Protein AF-A0A382TRU2-F1 (afdb_monomer_lite)

Organism: NCBI:txid408172

Structure (mmCIF, N/CA/C/O backbone):
data_AF-A0A382TRU2-F1
#
_entry.id   AF-A0A382TRU2-F1
#
loop_
_atom_site.group_PDB
_atom_site.id
_atom_site.type_symbol
_atom_site.label_atom_id
_atom_site.label_alt_id
_atom_site.label_comp_id
_atom_site.label_asym_id
_atom_site.label_entity_id
_atom_site.label_seq_id
_atom_site.pdbx_PDB_ins_code
_atom_site.Cartn_x
_atom_site.Cartn_y
_atom_site.Cartn_z
_atom_site.occupancy
_atom_site.B_iso_or_equiv
_atom_site.auth_seq_id
_atom_site.auth_comp_id
_atom_site.auth_asym_id
_atom_site.auth_atom_id
_atom_site.pdbx_PDB_model_num
ATOM 1 N N . MET A 1 1 ? 9.502 -13.560 -2.480 1.00 57.88 1 MET A N 1
ATOM 2 C CA . MET A 1 1 ? 8.776 -12.275 -2.587 1.00 57.88 1 MET A CA 1
ATOM 3 C C . MET A 1 1 ? 9.598 -11.314 -3.431 1.00 57.88 1 MET A C 1
ATOM 5 O O . MET A 1 1 ? 10.821 -11.394 -3.375 1.00 57.88 1 MET A O 1
ATOM 9 N N . SER A 1 2 ? 8.961 -10.479 -4.257 1.00 81.12 2 SER A N 1
ATOM 10 C CA . SER A 1 2 ? 9.668 -9.505 -5.101 1.00 81.12 2 SER A CA 1
ATOM 11 C C . SER A 1 2 ? 10.244 -8.361 -4.255 1.00 81.12 2 SER A C 1
ATOM 13 O O . SER A 1 2 ? 9.731 -8.053 -3.180 1.00 81.12 2 SER A O 1
ATOM 15 N N . LYS A 1 3 ? 11.304 -7.700 -4.743 1.00 84.81 3 LYS A N 1
ATOM 16 C CA . LYS A 1 3 ? 11.902 -6.524 -4.080 1.00 84.81 3 LYS A CA 1
ATOM 17 C C . LYS A 1 3 ? 10.860 -5.427 -3.821 1.00 84.81 3 LYS A C 1
ATOM 19 O O . LYS A 1 3 ? 10.874 -4.811 -2.762 1.00 84.81 3 LYS A O 1
ATOM 24 N N . LEU A 1 4 ? 9.941 -5.235 -4.767 1.00 87.00 4 LEU A N 1
ATOM 25 C CA . LEU A 1 4 ? 8.846 -4.274 -4.672 1.00 87.00 4 LEU A CA 1
ATOM 26 C C . LEU A 1 4 ? 7.849 -4.631 -3.559 1.00 87.00 4 LEU A C 1
ATOM 28 O O . LEU A 1 4 ? 7.454 -3.750 -2.802 1.00 87.00 4 LEU A O 1
ATOM 32 N N . ALA A 1 5 ? 7.505 -5.914 -3.397 1.00 89.50 5 ALA A N 1
ATOM 33 C CA . ALA A 1 5 ? 6.644 -6.359 -2.301 1.00 89.50 5 ALA A CA 1
ATOM 34 C C . ALA A 1 5 ? 7.258 -6.055 -0.928 1.00 89.50 5 ALA A C 1
ATOM 36 O O . ALA A 1 5 ? 6.558 -5.567 -0.045 1.00 89.50 5 ALA A O 1
ATOM 37 N N . ASN A 1 6 ? 8.569 -6.267 -0.772 1.00 90.31 6 ASN A N 1
ATOM 38 C CA . ASN A 1 6 ? 9.267 -5.966 0.480 1.00 90.31 6 ASN A CA 1
ATOM 39 C C . ASN A 1 6 ? 9.248 -4.465 0.803 1.00 90.31 6 ASN A C 1
ATOM 41 O O . ASN A 1 6 ? 9.048 -4.101 1.956 1.00 90.31 6 ASN A O 1
ATOM 45 N N . ILE A 1 7 ? 9.439 -3.603 -0.203 1.00 90.00 7 ILE A N 1
ATOM 46 C CA . ILE A 1 7 ? 9.348 -2.145 -0.033 1.00 90.00 7 ILE A CA 1
ATOM 47 C C . ILE A 1 7 ? 7.929 -1.772 0.392 1.00 90.00 7 ILE A C 1
ATOM 49 O O . ILE A 1 7 ? 7.752 -1.106 1.403 1.00 90.00 7 ILE A O 1
ATOM 53 N N . ILE A 1 8 ? 6.913 -2.250 -0.331 1.00 91.44 8 ILE A N 1
ATOM 54 C CA . ILE A 1 8 ? 5.515 -1.906 -0.050 1.00 91.44 8 ILE A CA 1
ATOM 55 C C . ILE A 1 8 ? 5.127 -2.297 1.378 1.00 91.44 8 ILE A C 1
ATOM 57 O O . ILE A 1 8 ? 4.598 -1.464 2.110 1.00 91.44 8 ILE A O 1
ATOM 61 N N . GLN A 1 9 ? 5.463 -3.517 1.803 1.00 91.12 9 GLN A N 1
ATOM 62 C CA . GLN A 1 9 ? 5.138 -4.014 3.142 1.00 91.12 9 GLN A CA 1
ATOM 63 C C . GLN A 1 9 ? 5.746 -3.174 4.275 1.00 91.12 9 GLN A C 1
ATOM 65 O O . GLN A 1 9 ? 5.124 -3.051 5.324 1.00 91.12 9 GLN A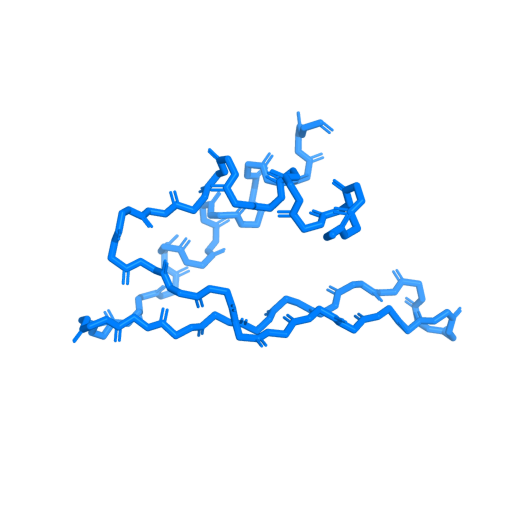 O 1
ATOM 70 N N . GLN A 1 10 ? 6.912 -2.547 4.079 1.00 92.31 10 GLN A N 1
ATOM 71 C CA . GLN A 1 10 ? 7.541 -1.693 5.102 1.00 92.31 10 GLN A CA 1
ATOM 72 C C . GLN A 1 10 ? 6.757 -0.407 5.394 1.00 92.31 10 GLN A C 1
ATOM 74 O O . GLN A 1 10 ? 6.918 0.179 6.463 1.00 92.31 10 GLN A O 1
ATOM 79 N N . TYR A 1 11 ? 5.924 0.040 4.454 1.00 91.81 11 TYR A N 1
ATOM 80 C CA . TYR A 1 11 ? 5.144 1.271 4.584 1.00 91.81 11 TYR A CA 1
ATOM 81 C C . TYR A 1 11 ? 3.658 1.023 4.864 1.00 91.81 11 TYR A C 1
ATOM 83 O O . TYR A 1 11 ? 2.914 1.988 5.060 1.00 91.81 11 TYR A O 1
ATOM 91 N N . MET A 1 12 ? 3.227 -0.241 4.892 1.00 90.56 12 MET A N 1
ATOM 92 C CA . MET A 1 12 ? 1.857 -0.637 5.215 1.00 90.56 12 MET A CA 1
ATOM 93 C C . MET A 1 12 ? 1.588 -0.553 6.720 1.00 90.56 12 MET A C 1
ATOM 95 O O . MET A 1 12 ? 2.492 -0.706 7.542 1.00 90.56 12 MET A O 1
ATOM 99 N N . LEU A 1 13 ? 0.333 -0.280 7.081 1.00 89.06 13 LEU A N 1
ATOM 100 C CA . LEU A 1 13 ? -0.105 -0.333 8.473 1.00 89.06 13 LEU A CA 1
ATOM 101 C C . LEU A 1 13 ? -0.251 -1.798 8.929 1.00 89.06 13 LEU A C 1
ATOM 103 O O . LEU A 1 13 ? -0.417 -2.673 8.078 1.00 89.06 13 LEU A O 1
ATOM 107 N N . PRO A 1 14 ? -0.181 -2.087 10.244 1.00 88.31 14 PRO A N 1
ATOM 108 C CA . PRO A 1 14 ? -0.209 -3.460 10.759 1.00 88.31 14 PRO A CA 1
ATOM 109 C C . PRO A 1 14 ? -1.463 -4.268 10.394 1.00 88.31 14 PRO A C 1
ATOM 111 O O . PRO A 1 14 ? -1.400 -5.489 10.317 1.00 88.31 14 PRO A O 1
ATOM 114 N N . ASP A 1 15 ? -2.586 -3.588 10.191 1.00 90.50 15 ASP A N 1
ATOM 115 C CA . ASP A 1 15 ? -3.896 -4.136 9.830 1.00 90.50 15 ASP A CA 1
ATOM 116 C C . ASP A 1 15 ? -4.088 -4.305 8.314 1.00 90.50 15 ASP A C 1
ATOM 118 O O . ASP A 1 15 ? -5.061 -4.917 7.876 1.00 90.50 15 ASP A O 1
ATOM 122 N N . HIS A 1 16 ? -3.158 -3.798 7.501 1.00 92.38 16 HIS A N 1
ATOM 123 C CA . HIS A 1 16 ? -3.221 -3.932 6.054 1.00 92.38 16 HIS A CA 1
ATOM 124 C C . HIS A 1 16 ? -2.614 -5.257 5.579 1.00 92.38 16 HIS A C 1
ATOM 126 O O . HIS A 1 16 ? -1.508 -5.643 5.960 1.00 92.38 16 HIS A O 1
ATOM 132 N N . VAL A 1 17 ? -3.278 -5.888 4.616 1.00 93.00 17 VAL A N 1
ATOM 133 C CA . VAL A 1 17 ? -2.817 -7.103 3.944 1.00 93.00 17 VAL A CA 1
ATOM 134 C C . VAL A 1 17 ? -2.538 -6.798 2.478 1.00 93.00 17 VAL A C 1
ATOM 136 O O . VAL A 1 17 ? -3.391 -6.289 1.750 1.00 93.00 17 VAL A O 1
ATOM 139 N N . LEU A 1 18 ? -1.320 -7.101 2.025 1.00 93.31 18 LEU A N 1
ATOM 140 C CA . LEU A 1 18 ? -0.952 -6.959 0.618 1.00 93.31 18 LEU A CA 1
ATOM 141 C C . LEU A 1 18 ? -1.536 -8.131 -0.171 1.00 93.31 18 LEU A C 1
ATOM 143 O O . LEU A 1 18 ? -1.054 -9.256 -0.047 1.00 93.31 18 LEU A O 1
ATOM 147 N N . MET A 1 19 ? -2.543 -7.855 -0.994 1.00 94.38 19 MET A N 1
ATOM 148 C CA . MET A 1 19 ? -3.239 -8.882 -1.768 1.00 94.38 19 MET A CA 1
ATOM 149 C C . MET A 1 19 ? -2.528 -9.178 -3.085 1.00 94.38 19 MET A C 1
ATOM 151 O O . MET A 1 19 ? -2.388 -10.337 -3.466 1.00 94.38 19 MET A O 1
ATOM 155 N N . ASP A 1 20 ? -2.097 -8.134 -3.798 1.00 93.19 20 ASP A N 1
ATOM 156 C CA . ASP A 1 20 ? -1.498 -8.271 -5.126 1.00 93.19 20 ASP A CA 1
ATOM 157 C C . ASP A 1 20 ? -0.713 -7.009 -5.527 1.00 93.19 20 ASP A C 1
ATOM 159 O O . ASP A 1 20 ? -0.979 -5.904 -5.039 1.00 93.19 20 ASP A O 1
ATOM 163 N N . ILE A 1 21 ? 0.234 -7.169 -6.453 1.00 92.81 21 IL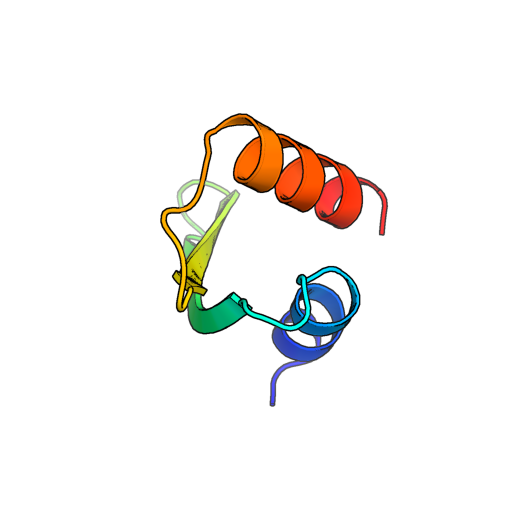E A N 1
ATOM 164 C CA . ILE A 1 21 ? 0.965 -6.076 -7.102 1.00 92.81 21 ILE A CA 1
ATOM 165 C C . ILE A 1 21 ? 0.984 -6.339 -8.601 1.00 92.81 21 ILE A C 1
ATOM 167 O O . ILE A 1 21 ? 1.495 -7.361 -9.056 1.00 92.81 21 ILE A O 1
ATOM 171 N N . ARG A 1 22 ? 0.479 -5.380 -9.376 1.00 92.38 22 ARG A N 1
ATOM 172 C CA . ARG A 1 22 ? 0.468 -5.451 -10.838 1.00 92.38 22 ARG A CA 1
ATOM 173 C C . ARG A 1 22 ? 1.249 -4.294 -11.422 1.00 92.38 22 ARG A C 1
ATOM 175 O O . ARG A 1 22 ? 0.951 -3.137 -11.138 1.00 92.38 22 ARG A O 1
ATOM 182 N N . GLU A 1 23 ? 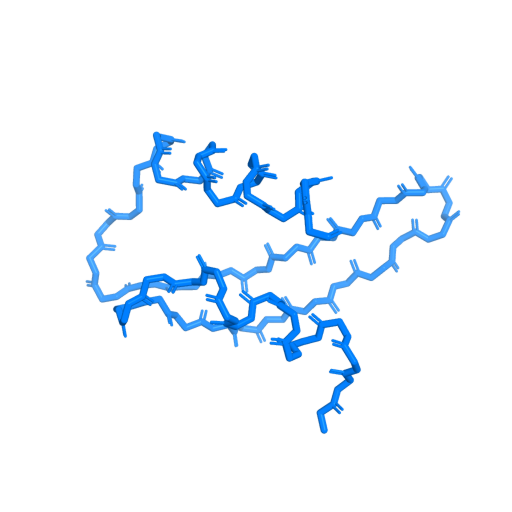2.218 -4.618 -12.260 1.00 90.19 23 GLU A N 1
ATOM 183 C CA . GLU A 1 23 ? 2.948 -3.642 -13.059 1.00 90.19 23 GLU A CA 1
ATOM 184 C C . GLU A 1 23 ? 2.301 -3.567 -14.441 1.00 90.19 23 GLU A C 1
ATOM 186 O O . GLU A 1 23 ? 2.144 -4.578 -15.125 1.00 90.19 23 GLU A O 1
ATOM 191 N N . ASP A 1 24 ? 1.900 -2.365 -14.837 1.00 87.69 24 ASP A N 1
ATOM 192 C CA . ASP A 1 24 ? 1.396 -2.077 -16.169 1.00 87.69 24 ASP A CA 1
ATOM 193 C C . ASP A 1 24 ? 2.432 -1.235 -16.919 1.00 87.69 24 ASP A C 1
ATOM 195 O O . ASP A 1 24 ? 2.541 -0.017 -16.736 1.00 87.69 24 ASP A O 1
ATOM 199 N N . GLY A 1 25 ? 3.214 -1.910 -17.762 1.00 83.88 25 GLY A N 1
ATOM 200 C CA . GLY A 1 25 ? 4.256 -1.281 -18.569 1.00 83.88 25 GLY A CA 1
ATOM 201 C C . GLY A 1 25 ? 3.722 -0.362 -19.671 1.00 83.88 25 GLY A C 1
ATOM 202 O O . GLY A 1 25 ? 4.471 0.483 -20.154 1.00 83.88 25 GLY A O 1
ATOM 203 N N . HIS A 1 26 ? 2.444 -0.473 -20.053 1.00 87.88 26 HIS A N 1
ATOM 204 C CA . HIS A 1 26 ? 1.850 0.405 -21.065 1.00 87.88 26 HIS A CA 1
ATOM 205 C C . HIS A 1 26 ? 1.540 1.789 -20.497 1.00 87.88 26 HIS A C 1
ATOM 207 O O . HIS A 1 26 ? 1.755 2.793 -21.174 1.00 87.88 26 HIS A O 1
ATOM 213 N N . TYR A 1 27 ? 1.071 1.846 -19.249 1.00 88.25 27 TYR A N 1
ATOM 214 C CA . TYR A 1 27 ? 0.749 3.102 -18.564 1.00 88.25 27 TYR A CA 1
ATOM 215 C C . TYR A 1 27 ? 1.846 3.576 -17.605 1.00 88.25 27 TYR A C 1
ATOM 217 O O . TYR A 1 27 ? 1.663 4.590 -16.933 1.00 88.25 27 TYR A O 1
ATOM 225 N N . ASN A 1 28 ? 2.974 2.858 -17.534 1.00 88.31 28 ASN A N 1
ATOM 226 C CA . ASN A 1 28 ? 4.036 3.080 -16.550 1.00 88.31 28 ASN A CA 1
ATOM 227 C C . ASN A 1 28 ? 3.465 3.210 -15.123 1.00 88.31 28 ASN A C 1
ATOM 229 O O . ASN A 1 28 ? 3.765 4.152 -14.386 1.00 88.31 28 ASN A O 1
ATOM 233 N N . MET A 1 29 ? 2.565 2.288 -14.770 1.00 89.88 29 MET A N 1
ATOM 234 C CA . MET A 1 29 ? 1.799 2.314 -13.528 1.00 89.88 29 MET A CA 1
ATOM 235 C C . MET A 1 29 ? 2.066 1.054 -12.712 1.00 89.88 29 MET A C 1
ATOM 237 O O . MET A 1 29 ? 2.092 -0.054 -13.239 1.00 89.88 29 MET A O 1
ATOM 241 N N . ILE A 1 30 ? 2.175 1.220 -11.396 1.00 90.25 30 ILE A N 1
ATOM 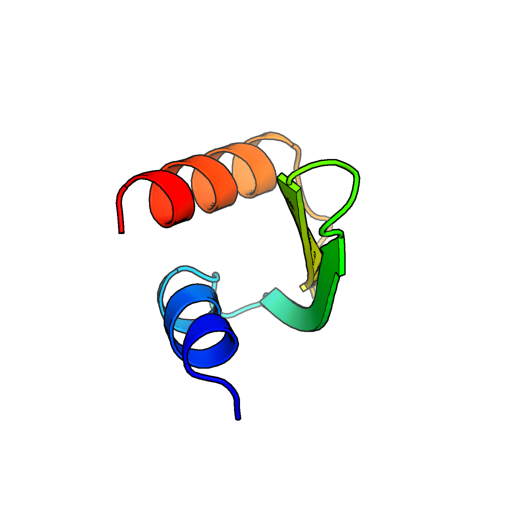242 C CA . ILE A 1 30 ? 2.147 0.116 -10.438 1.00 90.25 30 ILE A CA 1
ATOM 243 C C . ILE A 1 30 ? 0.811 0.180 -9.702 1.00 90.25 30 ILE A C 1
ATOM 245 O O . ILE A 1 30 ? 0.477 1.194 -9.087 1.00 90.25 30 ILE A O 1
ATOM 249 N N . ARG A 1 31 ? 0.032 -0.899 -9.763 1.00 92.12 31 ARG A N 1
ATOM 250 C CA . ARG A 1 31 ? -1.205 -1.064 -9.002 1.00 92.12 31 ARG A CA 1
ATOM 251 C C . ARG A 1 31 ? -0.936 -1.966 -7.808 1.00 92.12 31 ARG A C 1
ATOM 253 O O . ARG A 1 31 ? -0.638 -3.145 -7.970 1.00 92.12 31 ARG A O 1
ATOM 260 N N . VAL A 1 32 ? -1.091 -1.402 -6.618 1.00 92.06 32 VAL A N 1
ATOM 261 C CA . VAL A 1 32 ? -0.994 -2.120 -5.346 1.00 92.06 32 VAL A CA 1
ATOM 262 C C . VAL A 1 32 ? -2.411 -2.376 -4.845 1.00 92.06 32 VAL A C 1
ATOM 264 O O . VAL A 1 32 ? -3.198 -1.437 -4.735 1.00 92.06 32 VAL A O 1
ATOM 267 N N . ILE A 1 33 ? -2.750 -3.638 -4.591 1.00 93.00 33 ILE A N 1
ATOM 268 C CA . ILE A 1 33 ? -4.064 -4.041 -4.084 1.00 93.00 33 ILE A CA 1
ATOM 269 C C . ILE A 1 33 ? -3.891 -4.423 -2.617 1.00 93.00 33 ILE A C 1
ATOM 271 O O . ILE A 1 33 ? -3.128 -5.333 -2.291 1.00 93.00 33 ILE A O 1
ATOM 275 N N . VAL A 1 34 ? -4.587 -3.698 -1.748 1.00 92.62 34 VAL A N 1
ATOM 276 C CA . VAL A 1 34 ? -4.504 -3.829 -0.293 1.00 92.62 34 VAL A CA 1
ATOM 277 C C . VAL A 1 34 ? -5.896 -4.104 0.250 1.00 92.62 34 VAL A C 1
ATOM 279 O O . VAL A 1 34 ? -6.854 -3.463 -0.181 1.00 92.62 34 VAL A O 1
ATOM 282 N N . ASP A 1 35 ? -5.978 -5.037 1.187 1.00 93.19 35 ASP A N 1
ATOM 283 C CA . ASP A 1 35 ? -7.154 -5.269 2.021 1.00 93.19 35 ASP A CA 1
ATOM 284 C C . ASP A 1 35 ? -6.847 -4.865 3.471 1.00 93.19 35 ASP A C 1
ATOM 286 O O . ASP A 1 35 ? -5.679 -4.695 3.831 1.00 93.19 35 ASP A O 1
ATOM 290 N N . SER A 1 36 ? -7.870 -4.677 4.298 1.00 93.50 36 SER A N 1
ATOM 291 C CA . SER A 1 36 ? -7.701 -4.371 5.721 1.00 93.50 36 SER A CA 1
ATOM 292 C C . SER A 1 36 ? -8.859 -4.925 6.542 1.00 93.50 36 SER A C 1
ATOM 294 O O . SER A 1 36 ? -9.986 -5.028 6.061 1.00 93.50 36 SER A O 1
ATOM 296 N N . GLU A 1 37 ? -8.584 -5.252 7.805 1.00 91.12 37 GLU A N 1
ATOM 297 C CA . GLU A 1 37 ? -9.615 -5.642 8.774 1.00 91.12 37 GLU A CA 1
ATOM 298 C C . GLU A 1 37 ? -10.650 -4.520 8.990 1.00 91.12 37 GLU A C 1
ATOM 300 O O . GLU A 1 37 ? -11.838 -4.790 9.186 1.00 91.12 37 GLU A O 1
ATOM 305 N N . PHE A 1 38 ? -10.215 -3.258 8.905 1.00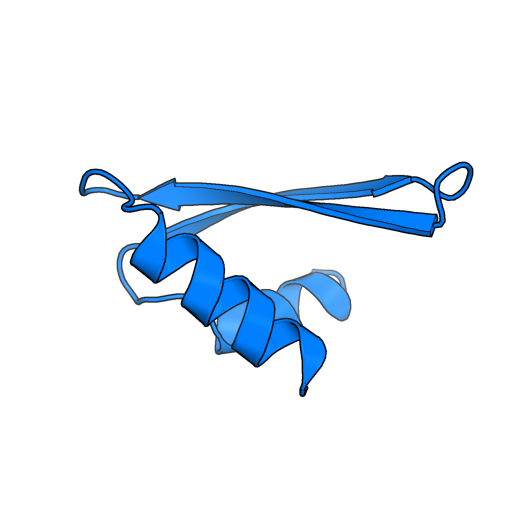 90.62 38 PHE A N 1
ATOM 306 C CA . PHE A 1 38 ? -11.067 -2.077 9.052 1.00 90.62 38 PHE A CA 1
ATOM 307 C C . PHE A 1 38 ? -11.270 -1.347 7.717 1.00 90.62 38 PHE A C 1
ATOM 309 O O . PHE A 1 38 ? -10.405 -1.402 6.841 1.00 90.62 38 PHE A O 1
ATOM 316 N N . PRO A 1 39 ? -12.380 -0.598 7.548 1.00 91.75 39 PRO A N 1
ATOM 317 C CA . PRO A 1 39 ? -12.599 0.197 6.346 1.00 91.75 39 PRO A CA 1
ATOM 318 C C . PRO A 1 39 ? -11.438 1.158 6.063 1.00 91.75 39 PRO A C 1
ATOM 320 O O . PRO A 1 39 ? -11.124 2.029 6.874 1.00 91.75 39 PRO A O 1
ATOM 323 N N . LEU A 1 40 ? -10.844 1.020 4.878 1.00 90.19 40 LEU A N 1
ATOM 324 C CA . LEU A 1 40 ? -9.786 1.902 4.398 1.00 90.19 40 LEU A CA 1
ATOM 325 C C . LEU A 1 40 ? -10.351 3.276 4.035 1.00 90.19 40 LEU A C 1
ATOM 327 O O . LEU A 1 40 ? -11.311 3.392 3.268 1.00 90.19 40 LEU A O 1
ATOM 331 N N . THR A 1 41 ? -9.718 4.331 4.537 1.00 92.94 41 THR A N 1
ATOM 332 C CA . THR A 1 41 ? -10.053 5.711 4.183 1.00 92.94 41 THR A CA 1
ATOM 333 C C . THR A 1 41 ? -9.192 6.221 3.029 1.00 92.94 41 THR A C 1
ATOM 335 O O . THR A 1 41 ? -8.067 5.769 2.795 1.00 92.94 41 THR A O 1
ATOM 338 N N . LEU A 1 42 ? -9.698 7.230 2.312 1.00 93.12 42 LEU A N 1
ATOM 339 C CA . LEU A 1 42 ? -8.923 7.897 1.262 1.00 93.12 42 LEU A CA 1
ATOM 340 C C . LEU A 1 42 ? -7.645 8.546 1.816 1.00 93.12 42 LEU A C 1
ATOM 342 O O . LEU A 1 42 ? -6.614 8.515 1.143 1.00 93.12 42 LEU A O 1
ATOM 346 N N . ASP A 1 43 ? -7.669 9.052 3.049 1.00 93.88 43 ASP A N 1
ATOM 347 C CA . ASP A 1 43 ? -6.486 9.625 3.698 1.00 93.88 43 ASP A CA 1
ATOM 348 C C . ASP A 1 43 ? -5.399 8.568 3.923 1.00 93.88 43 ASP A C 1
ATOM 350 O O . ASP A 1 43 ? -4.243 8.790 3.560 1.00 93.88 43 ASP A O 1
ATOM 354 N N . GLN A 1 44 ? -5.769 7.376 4.407 1.00 90.44 44 GLN A N 1
ATOM 355 C CA . GLN A 1 44 ? -4.834 6.256 4.566 1.00 90.44 44 GLN A CA 1
ATOM 356 C C . GLN A 1 44 ? -4.213 5.844 3.225 1.00 90.44 44 GLN A C 1
ATOM 358 O O . GLN A 1 44 ? -2.998 5.644 3.136 1.00 90.44 44 GLN A O 1
ATOM 363 N N . THR A 1 45 ? -5.020 5.762 2.161 1.00 91.12 45 THR A N 1
ATOM 364 C CA . THR A 1 45 ? -4.499 5.441 0.820 1.00 91.12 45 THR A CA 1
ATOM 365 C C . THR A 1 45 ? -3.579 6.538 0.278 1.00 91.12 45 THR A C 1
ATOM 367 O O . THR A 1 45 ? -2.550 6.242 -0.335 1.00 91.12 45 THR A O 1
ATOM 370 N N . THR A 1 46 ? -3.887 7.806 0.553 1.00 93.50 46 THR A N 1
ATOM 371 C CA . THR A 1 46 ? -3.074 8.955 0.137 1.00 93.50 46 THR A CA 1
ATOM 372 C C . THR A 1 46 ? -1.726 8.961 0.850 1.00 93.50 46 THR A C 1
ATOM 374 O O . THR A 1 46 ? -0.685 9.139 0.210 1.00 93.50 46 THR A O 1
ATOM 377 N N . ASP A 1 47 ? -1.722 8.720 2.158 1.00 92.81 47 ASP A N 1
ATOM 378 C CA . ASP A 1 47 ? -0.507 8.666 2.964 1.00 92.81 47 ASP A CA 1
ATOM 379 C C . ASP A 1 47 ? 0.396 7.496 2.568 1.00 92.81 47 ASP A C 1
ATOM 381 O O . ASP A 1 47 ? 1.604 7.695 2.409 1.00 92.81 47 ASP A O 1
ATOM 385 N N . LEU A 1 48 ? -0.169 6.306 2.335 1.00 90.56 48 LEU A N 1
ATOM 386 C CA . LEU A 1 48 ? 0.586 5.156 1.831 1.00 90.56 48 LEU A C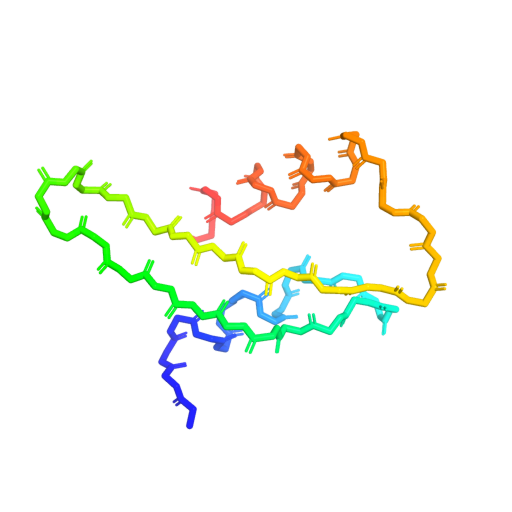A 1
ATOM 387 C C . LEU A 1 48 ? 1.244 5.486 0.487 1.00 90.56 48 LEU A C 1
ATOM 389 O O . LEU A 1 48 ? 2.452 5.315 0.324 1.00 90.56 48 LEU A O 1
ATOM 393 N N . THR A 1 49 ? 0.475 6.041 -0.452 1.00 91.62 49 THR A N 1
ATOM 394 C CA . THR A 1 49 ? 0.986 6.408 -1.781 1.00 91.62 49 THR A CA 1
ATOM 395 C C . THR A 1 49 ? 2.099 7.458 -1.685 1.00 91.62 49 THR A C 1
ATOM 397 O O . THR A 1 49 ? 3.108 7.365 -2.386 1.00 91.62 49 THR A O 1
ATOM 400 N N . ARG A 1 50 ? 1.967 8.440 -0.780 1.00 92.75 50 ARG A N 1
ATOM 401 C CA . ARG A 1 50 ? 2.993 9.469 -0.541 1.00 92.75 50 ARG A CA 1
ATOM 402 C C . ARG A 1 50 ? 4.287 8.870 0.012 1.00 92.75 50 ARG A C 1
ATOM 404 O O . ARG A 1 50 ? 5.362 9.268 -0.429 1.00 92.75 50 ARG A O 1
ATOM 411 N N . ARG A 1 51 ? 4.196 7.928 0.956 1.00 90.94 51 ARG A N 1
ATOM 412 C CA . ARG A 1 51 ? 5.365 7.248 1.542 1.00 90.94 51 ARG A CA 1
ATOM 413 C C . ARG A 1 51 ? 6.099 6.404 0.503 1.00 90.94 51 ARG A C 1
ATOM 415 O O . ARG A 1 51 ? 7.310 6.537 0.389 1.00 90.94 51 ARG A O 1
ATOM 422 N N . LEU A 1 52 ? 5.364 5.631 -0.300 1.00 90.19 52 LEU A N 1
ATOM 423 C CA . LEU A 1 52 ? 5.931 4.799 -1.369 1.00 90.19 52 LEU A CA 1
ATOM 424 C C . LEU A 1 52 ? 6.595 5.617 -2.480 1.00 90.19 52 LEU A C 1
ATOM 426 O O . LEU A 1 52 ? 7.585 5.192 -3.057 1.00 90.19 52 LEU A O 1
ATOM 430 N N . ARG A 1 53 ? 6.075 6.807 -2.794 1.00 88.12 53 ARG A N 1
ATOM 431 C CA . ARG A 1 53 ? 6.707 7.689 -3.785 1.00 88.12 53 ARG A CA 1
ATOM 432 C C . ARG A 1 53 ? 8.066 8.232 -3.320 1.00 88.12 53 ARG A C 1
ATOM 434 O O . ARG A 1 53 ? 8.895 8.568 -4.159 1.00 88.12 53 ARG A O 1
ATOM 441 N N . ASN A 1 54 ? 8.262 8.354 -2.010 1.00 85.94 54 ASN A N 1
ATOM 442 C CA . ASN A 1 54 ? 9.449 8.960 -1.407 1.00 85.94 54 ASN A CA 1
ATOM 443 C C . ASN A 1 54 ? 10.459 7.922 -0.875 1.00 85.94 54 ASN A C 1
ATOM 445 O O . ASN A 1 54 ? 11.402 8.319 -0.190 1.00 85.94 54 ASN A O 1
ATOM 449 N N . SER A 1 55 ? 10.240 6.626 -1.132 1.00 79.81 55 SER A N 1
ATOM 450 C CA . SER A 1 55 ? 11.105 5.516 -0.697 1.00 79.81 55 SER A CA 1
ATOM 451 C C . SER A 1 55 ? 12.264 5.240 -1.645 1.00 79.81 55 SER A C 1
ATOM 453 O O . SER A 1 55 ? 12.024 5.324 -2.871 1.00 79.81 55 SER A O 1
#

Secondary structure (DSSP, 8-state):
--HHHHHHHHHS-TTEEEEEEEEETTTTEEEEEEEESSPPPHHHHHHHHHHHHT-

pLDDT: mean 89.84, std 5.27, range [57.88, 94.38]

Foldseek 3Di:
DDPLVVLLVVLDDPQKDFDDWDQDPVVRDIDTDIDGPDDDDPVNVVSSVVSSVVD

Sequence (55 aa):
MSKLANIIQQYMLPDHVLMDIREDGHYNMIRVIVDSEFPLTLDQTTDLTRRLRNS

Radius of gyration: 11.26 Å; chains: 1; bounding box: 24×22×32 Å